Protein AF-A0A653IIZ6-F1 (afdb_monomer)

InterPro domains:
  IPR012454 Domain of unknown function DUF1659 [PF07872] (3-70)

Radius of gyration: 15.72 Å; Cα contacts (8 Å, |Δi|>4): 140; chains: 1; bounding box: 34×31×46 Å

Organism: NCBI:txid223958

Nearest PDB structures (foldseek):
  8pw4-assembly2_B  TM=3.774E-01  e=3.074E-01  Salasvirus phi29
  3jbp-assembly1_AU  TM=3.793E-01  e=4.260E+00  Plasmodium falciparum 3D7
  8ipb-assembly1_YA  TM=3.793E-01  e=7.208E+00  Triticum aestivum
  4v8p-assembly2_DX  TM=3.543E-01  e=3.372E+00  Tetrahymena thermophila

Solvent-accessible surface area (backbone atoms only — not comparable to full-atom values): 4470 Å² total; per-residue (Å²): 132,76,60,74,52,62,73,50,21,24,44,34,34,34,28,33,35,73,91,44,59,44,100,87,68,46,73,34,78,45,78,48,80,44,74,78,45,68,80,82,65,54,71,68,59,53,48,51,52,30,50,57,55,29,73,72,44,85,40,50,62,73,52,59,47,83,45,76,46,75,43,73,43,81,122

pLDDT: mean 81.05, std 13.44, range [42.06, 93.75]

Secondary structure (DSSP, 8-state):
------EEEEEEEEEEEEEEE-TTSPEEEEEEEEEEE-TT--HHHHHHHHHHHHHHSSEEEEEEEEEEEE-----

Sequence (75 aa):
MTQAEEIKTSLVVVFERADKVSPNGDALIARRRFNGLRPDLAPEAVAAIGQAIGAMITGTYTHSEISRDYALLNA

Mean predicted aligned error: 7.4 Å

Structure (mmCIF, N/CA/C/O backbone):
data_AF-A0A653IIZ6-F1
#
_entry.id   AF-A0A653IIZ6-F1
#
loop_
_atom_site.group_PDB
_atom_site.id
_atom_site.type_symbol
_atom_site.label_atom_id
_atom_site.label_alt_id
_atom_site.label_comp_id
_atom_site.label_asym_id
_atom_site.label_entity_id
_atom_site.label_seq_id
_atom_site.pdbx_PDB_ins_code
_atom_site.Cartn_x
_atom_site.Cartn_y
_atom_site.Cartn_z
_atom_site.occupancy
_atom_site.B_iso_or_equiv
_atom_site.auth_seq_id
_atom_site.auth_comp_id
_atom_site.auth_asym_id
_atom_site.auth_atom_id
_atom_site.pdbx_PDB_model_num
ATOM 1 N N . MET A 1 1 ? -9.126 18.459 31.193 1.00 42.06 1 MET A N 1
ATOM 2 C CA . MET A 1 1 ? -8.784 17.309 30.331 1.00 42.06 1 MET A CA 1
ATOM 3 C C . MET A 1 1 ? -9.127 17.725 28.915 1.00 42.06 1 MET A C 1
ATOM 5 O O . MET A 1 1 ? -10.298 17.954 28.654 1.00 42.06 1 MET A O 1
ATOM 9 N N . THR A 1 2 ? -8.139 17.949 28.056 1.00 50.12 2 THR A N 1
ATOM 10 C CA . THR A 1 2 ? -8.377 18.248 26.639 1.00 50.12 2 THR A CA 1
ATOM 11 C C . THR A 1 2 ? -8.841 16.959 25.957 1.00 50.12 2 THR A C 1
ATOM 13 O O . THR A 1 2 ? -8.137 15.950 26.002 1.00 50.12 2 THR A O 1
ATOM 16 N N . GLN A 1 3 ? -10.067 16.946 25.423 1.00 51.09 3 GLN A N 1
ATOM 17 C CA . GLN A 1 3 ? -10.577 15.817 24.643 1.00 51.09 3 GLN A CA 1
ATOM 18 C C . GLN A 1 3 ? -9.841 15.806 23.299 1.00 51.09 3 GLN A C 1
ATOM 20 O O . GLN A 1 3 ? -9.995 16.716 22.495 1.00 51.09 3 GLN A O 1
ATOM 25 N N . ALA A 1 4 ? -8.992 14.801 23.074 1.00 54.66 4 ALA A N 1
ATOM 26 C CA . ALA A 1 4 ? -8.474 14.519 21.741 1.00 54.66 4 ALA A CA 1
ATOM 27 C C . ALA A 1 4 ? -9.633 13.952 20.922 1.00 54.66 4 ALA A C 1
ATOM 29 O O . ALA A 1 4 ? -10.133 12.865 21.208 1.00 54.66 4 ALA A O 1
ATOM 30 N N . GLU A 1 5 ? -10.100 14.721 19.955 1.00 62.06 5 GLU A N 1
ATOM 31 C CA . GLU A 1 5 ? -11.358 14.469 19.283 1.00 62.06 5 GLU A CA 1
ATOM 32 C C . GLU A 1 5 ? -11.040 14.484 17.769 1.00 62.06 5 GLU A C 1
ATOM 34 O O . GLU A 1 5 ? -10.467 15.423 17.224 1.00 62.06 5 GLU A O 1
ATOM 39 N N . GLU A 1 6 ? -11.304 13.337 17.135 1.00 58.56 6 GLU A N 1
ATOM 40 C CA . GLU A 1 6 ? -10.967 12.918 15.761 1.00 58.56 6 GLU A CA 1
ATOM 41 C C . GLU A 1 6 ? -9.591 12.233 15.527 1.00 58.56 6 GLU A C 1
ATOM 43 O O . GLU A 1 6 ? -8.565 12.851 15.235 1.00 58.56 6 GLU A O 1
ATOM 48 N N . ILE A 1 7 ? -9.602 10.888 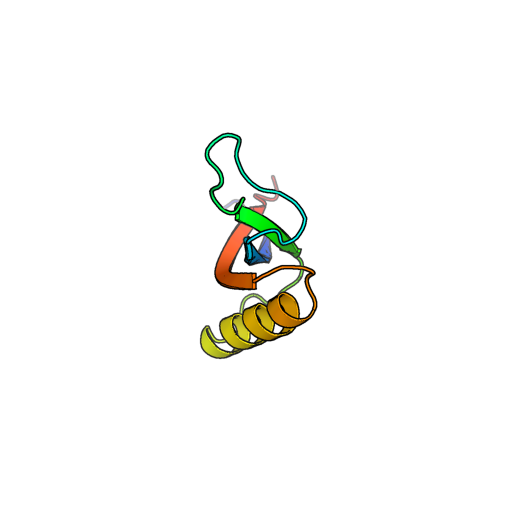15.558 1.00 62.22 7 ILE A N 1
ATOM 49 C CA . ILE A 1 7 ? -8.536 10.034 15.002 1.00 62.22 7 ILE A CA 1
ATOM 50 C C . ILE A 1 7 ? -8.847 9.788 13.521 1.00 62.22 7 ILE A C 1
ATOM 52 O O . ILE A 1 7 ? -9.714 8.974 13.190 1.00 62.22 7 ILE A O 1
ATOM 56 N N . LYS A 1 8 ? -8.116 10.442 12.611 1.00 70.88 8 LYS A N 1
ATOM 57 C CA . LYS A 1 8 ? -8.197 10.126 11.174 1.00 70.88 8 LYS A CA 1
ATOM 58 C C . LYS A 1 8 ? -7.237 8.991 10.862 1.00 70.88 8 LYS A C 1
ATOM 60 O O . LYS A 1 8 ? -6.026 9.188 10.760 1.00 70.88 8 LYS A O 1
ATOM 65 N N . THR A 1 9 ? -7.780 7.787 10.688 1.00 78.19 9 THR A N 1
ATOM 66 C CA . THR A 1 9 ? -6.987 6.653 10.199 1.00 78.19 9 THR A CA 1
ATOM 67 C C . THR A 1 9 ? -6.826 6.769 8.690 1.00 78.19 9 THR A C 1
ATOM 69 O O . THR A 1 9 ? -7.788 6.980 7.946 1.00 78.19 9 THR A O 1
ATOM 72 N N . SER A 1 10 ? -5.581 6.671 8.239 1.00 85.69 10 SER A N 1
ATOM 73 C CA . SER A 1 10 ? -5.207 6.744 6.834 1.00 85.69 10 SER A CA 1
ATOM 74 C C . SER A 1 10 ? -4.429 5.504 6.428 1.00 85.69 10 SER A C 1
ATOM 76 O O . SER A 1 10 ? -3.572 5.026 7.171 1.00 85.69 10 SER A O 1
ATOM 78 N N . LEU A 1 11 ? -4.700 5.024 5.223 1.00 89.19 11 LEU A N 1
ATOM 79 C CA . LEU A 1 11 ? -3.911 4.003 4.556 1.00 89.19 11 LEU A CA 1
ATOM 80 C C . LEU A 1 11 ? -2.874 4.673 3.672 1.00 89.19 11 LEU A C 1
ATOM 82 O O . LEU A 1 11 ? -3.219 5.501 2.830 1.00 89.19 11 LEU A O 1
ATOM 86 N N . VAL A 1 12 ? -1.614 4.303 3.825 1.00 91.44 12 VAL A N 1
ATOM 87 C CA . VAL A 1 12 ? -0.557 4.707 2.901 1.00 91.44 12 VAL A CA 1
ATOM 88 C C . VAL A 1 12 ? -0.188 3.497 2.064 1.00 91.44 12 VAL A C 1
ATOM 90 O O . VAL A 1 12 ? 0.200 2.468 2.602 1.00 91.44 12 VAL A O 1
ATOM 93 N N . VAL A 1 13 ? -0.316 3.615 0.747 1.00 92.12 13 VAL A N 1
ATOM 94 C CA . VAL A 1 13 ? 0.119 2.592 -0.207 1.00 92.12 13 VAL A CA 1
ATOM 95 C C . VAL A 1 13 ? 1.462 3.010 -0.787 1.00 92.12 13 VAL A C 1
ATOM 97 O O . VAL A 1 13 ? 1.601 4.133 -1.282 1.00 92.12 13 VAL A O 1
ATOM 100 N N . VAL A 1 14 ? 2.437 2.110 -0.712 1.00 92.50 14 VAL A N 1
ATOM 101 C CA . VAL A 1 14 ? 3.790 2.281 -1.243 1.00 92.50 14 VAL A CA 1
ATOM 102 C C . VAL A 1 14 ? 3.941 1.409 -2.482 1.00 92.50 14 VAL A C 1
ATOM 104 O O . VAL A 1 14 ? 3.595 0.225 -2.458 1.00 92.50 14 VAL A O 1
ATOM 107 N N . PHE A 1 15 ? 4.410 2.005 -3.574 1.00 93.06 15 PHE A N 1
ATOM 108 C CA . PHE A 1 15 ? 4.528 1.332 -4.864 1.00 93.06 15 PHE A CA 1
ATOM 109 C C . PHE A 1 15 ? 5.704 1.873 -5.679 1.00 93.06 15 PHE A C 1
ATOM 111 O O . PHE A 1 15 ? 6.076 3.043 -5.566 1.00 93.06 15 PHE A O 1
ATOM 118 N N . GLU A 1 16 ? 6.256 1.028 -6.536 1.00 93.75 16 GLU A N 1
ATOM 119 C CA . GLU A 1 16 ? 7.233 1.397 -7.554 1.00 93.75 16 GLU A CA 1
ATOM 120 C C . GLU A 1 16 ? 6.536 2.038 -8.749 1.00 93.75 16 GLU A C 1
ATOM 122 O O . GLU A 1 16 ? 5.541 1.529 -9.266 1.00 93.75 16 GLU A O 1
ATOM 127 N N . ARG A 1 17 ? 7.070 3.160 -9.219 1.00 91.56 17 ARG A N 1
ATOM 128 C CA . ARG A 1 17 ? 6.569 3.854 -10.400 1.00 91.56 17 ARG A CA 1
ATOM 129 C C . ARG A 1 17 ? 7.004 3.134 -11.670 1.00 91.56 17 ARG A C 1
ATOM 131 O O . ARG A 1 17 ? 8.193 3.003 -11.924 1.00 91.56 17 ARG A O 1
ATOM 138 N N . ALA A 1 18 ? 6.043 2.779 -12.519 1.00 87.62 18 ALA A N 1
ATOM 139 C CA . ALA A 1 18 ? 6.342 2.233 -13.845 1.00 87.62 18 ALA A CA 1
ATOM 140 C C . ALA A 1 18 ? 6.843 3.304 -14.834 1.00 87.62 18 ALA A C 1
ATOM 142 O O . ALA A 1 18 ? 7.498 2.984 -15.820 1.00 87.62 18 ALA A O 1
ATOM 143 N N . ASP A 1 19 ? 6.524 4.578 -14.588 1.00 88.69 19 ASP A N 1
ATOM 144 C CA . ASP A 1 19 ? 6.807 5.686 -15.504 1.00 88.69 19 ASP A CA 1
ATOM 145 C C . ASP A 1 19 ? 8.122 6.419 -15.205 1.00 88.69 19 ASP A C 1
ATOM 147 O O . ASP A 1 19 ? 8.500 7.322 -15.953 1.00 88.69 19 ASP A O 1
ATOM 151 N N . LYS A 1 20 ? 8.805 6.085 -14.100 1.00 88.88 20 LYS A N 1
ATOM 152 C CA . LYS A 1 20 ? 10.015 6.792 -13.671 1.00 88.88 20 LYS A CA 1
ATOM 153 C C . LYS A 1 20 ? 11.053 5.877 -13.041 1.00 88.88 20 LYS A C 1
ATOM 155 O O . LYS A 1 20 ? 10.739 5.058 -12.185 1.00 88.88 20 LYS A O 1
ATOM 160 N N . VAL A 1 21 ? 12.305 6.157 -13.380 1.00 91.00 21 VAL A N 1
ATOM 161 C CA . VAL A 1 21 ? 13.501 5.566 -12.778 1.00 91.00 21 VAL A CA 1
ATOM 162 C C . VAL A 1 21 ? 14.421 6.665 -12.248 1.00 91.00 21 VAL A C 1
ATOM 164 O O . VAL A 1 21 ? 14.335 7.822 -12.671 1.00 91.00 21 VAL A O 1
ATOM 167 N N . SER A 1 22 ? 15.270 6.322 -11.282 1.00 89.31 22 SER A N 1
ATOM 168 C CA . SER A 1 22 ? 16.338 7.196 -10.803 1.00 89.31 22 SER A CA 1
ATOM 169 C C . SER A 1 22 ? 17.385 7.412 -11.911 1.00 89.31 22 SER A C 1
ATOM 171 O O . SER A 1 22 ? 17.443 6.629 -12.863 1.00 89.31 22 SER A O 1
ATOM 173 N N . PRO A 1 23 ? 18.265 8.424 -11.799 1.00 91.56 23 PRO A N 1
ATOM 174 C CA . PRO A 1 23 ? 19.396 8.579 -12.720 1.00 91.56 23 PRO A CA 1
ATOM 175 C C . PRO A 1 23 ? 20.318 7.350 -12.793 1.00 91.56 23 PRO A C 1
ATOM 177 O O . PRO A 1 23 ? 21.001 7.166 -13.795 1.00 91.56 23 PRO A O 1
ATOM 180 N N . ASN A 1 24 ? 20.316 6.506 -11.756 1.00 91.50 24 ASN A N 1
ATOM 181 C CA . ASN A 1 24 ? 21.117 5.284 -11.679 1.00 91.50 24 ASN A CA 1
ATOM 182 C C . ASN A 1 24 ? 20.383 4.050 -12.242 1.00 91.50 24 ASN A C 1
ATOM 184 O O . ASN A 1 24 ? 20.956 2.966 -12.268 1.00 91.50 24 ASN A O 1
ATOM 188 N N . GLY A 1 25 ? 19.134 4.204 -12.700 1.00 87.12 25 GLY A N 1
ATOM 189 C CA . GLY A 1 25 ? 18.317 3.125 -13.263 1.00 87.12 25 GLY A CA 1
ATOM 190 C C . GLY A 1 25 ? 17.429 2.383 -12.259 1.00 87.12 25 GLY A C 1
ATOM 191 O O . GLY A 1 25 ? 16.707 1.475 -12.662 1.00 87.12 25 GLY A O 1
ATOM 192 N N . ASP A 1 26 ? 17.431 2.769 -10.981 1.00 88.06 26 ASP A N 1
ATOM 193 C CA . ASP A 1 26 ? 16.586 2.140 -9.958 1.00 88.06 26 ASP A CA 1
ATOM 194 C C . ASP A 1 26 ? 15.114 2.555 -10.103 1.00 88.06 26 ASP A C 1
ATOM 196 O O . ASP A 1 26 ? 14.811 3.695 -10.472 1.00 88.06 26 ASP A O 1
ATOM 200 N N . ALA A 1 27 ? 14.181 1.669 -9.745 1.00 89.25 27 ALA A N 1
ATOM 201 C CA . ALA A 1 27 ? 12.761 2.011 -9.686 1.00 89.25 27 ALA A CA 1
ATOM 202 C C . ALA A 1 27 ? 12.505 3.112 -8.640 1.00 89.25 27 ALA A C 1
ATOM 204 O O . ALA A 1 27 ? 12.998 3.048 -7.511 1.00 89.25 27 ALA A O 1
ATOM 205 N N . LEU A 1 28 ? 11.716 4.135 -8.991 1.00 92.75 28 LEU A N 1
ATOM 206 C CA . LEU A 1 28 ? 11.337 5.164 -8.020 1.00 92.75 28 LEU A CA 1
ATOM 207 C C . LEU A 1 28 ? 10.157 4.709 -7.163 1.00 92.75 28 LEU A C 1
ATOM 209 O O . LEU A 1 28 ? 9.107 4.346 -7.688 1.00 92.75 28 LEU A O 1
ATOM 213 N N . ILE A 1 29 ? 10.292 4.837 -5.844 1.00 92.81 29 ILE A N 1
ATOM 214 C CA . ILE A 1 29 ? 9.216 4.556 -4.890 1.00 92.81 29 ILE A CA 1
ATOM 215 C C . ILE A 1 29 ? 8.330 5.790 -4.704 1.00 92.81 29 ILE A C 1
ATOM 217 O O . ILE A 1 29 ? 8.809 6.897 -4.449 1.00 92.81 29 ILE A O 1
ATOM 221 N N . ALA A 1 30 ? 7.018 5.594 -4.798 1.00 91.88 30 ALA A N 1
ATOM 222 C CA . ALA A 1 30 ? 6.000 6.589 -4.500 1.00 91.88 30 ALA A CA 1
ATOM 223 C C . ALA A 1 30 ? 5.112 6.132 -3.336 1.00 91.88 30 ALA A C 1
ATOM 225 O O . ALA A 1 30 ? 4.915 4.941 -3.096 1.00 91.88 30 ALA A O 1
ATOM 226 N N . ARG A 1 31 ? 4.560 7.108 -2.609 1.00 92.56 31 ARG A N 1
ATOM 227 C CA . ARG A 1 31 ? 3.637 6.885 -1.490 1.00 92.56 31 ARG A CA 1
ATOM 228 C C . ARG A 1 31 ? 2.344 7.636 -1.766 1.00 92.56 31 ARG A C 1
ATOM 230 O O . ARG A 1 31 ? 2.381 8.827 -2.076 1.00 92.56 31 ARG A O 1
ATOM 237 N N . ARG A 1 32 ? 1.200 6.962 -1.644 1.00 90.25 32 ARG A N 1
ATOM 238 C CA . ARG A 1 32 ? -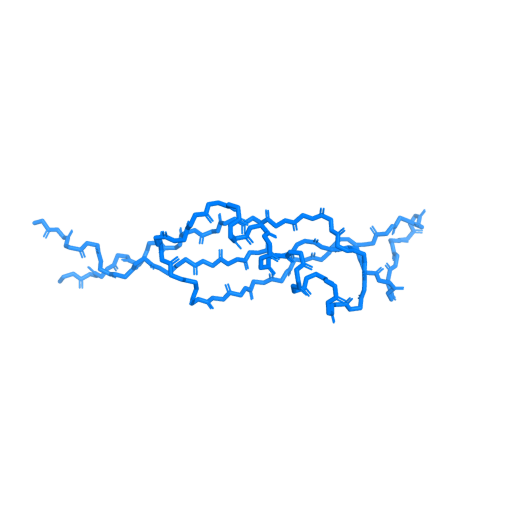0.124 7.577 -1.798 1.00 90.25 32 ARG A CA 1
ATOM 239 C C . ARG A 1 32 ? -0.962 7.350 -0.550 1.00 90.25 32 ARG A C 1
ATOM 241 O O . ARG A 1 32 ? -1.144 6.215 -0.121 1.00 90.25 32 ARG A O 1
ATOM 248 N N . ARG A 1 33 ? -1.465 8.444 0.021 1.00 89.44 33 ARG A N 1
ATOM 249 C CA . ARG A 1 33 ? -2.290 8.444 1.232 1.00 89.44 33 ARG A CA 1
ATOM 250 C C . ARG A 1 33 ? -3.776 8.423 0.871 1.00 89.44 33 ARG A C 1
ATOM 252 O O . ARG A 1 33 ? -4.218 9.207 0.034 1.00 89.44 33 ARG A O 1
ATOM 259 N N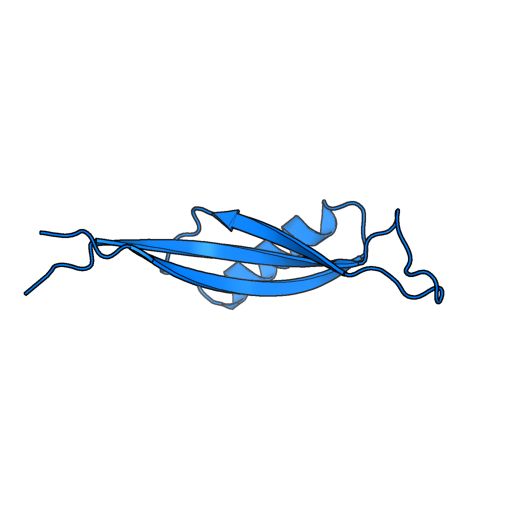 . PHE A 1 34 ? -4.527 7.560 1.540 1.00 86.69 34 PHE A N 1
ATOM 260 C CA . PHE A 1 34 ? -5.978 7.433 1.464 1.00 86.69 34 PHE A CA 1
ATOM 261 C C . PHE A 1 34 ? -6.551 7.640 2.866 1.00 86.69 34 PHE A C 1
ATOM 263 O O . PHE A 1 34 ? -6.284 6.861 3.778 1.00 86.69 34 PHE A O 1
ATOM 270 N N . ASN A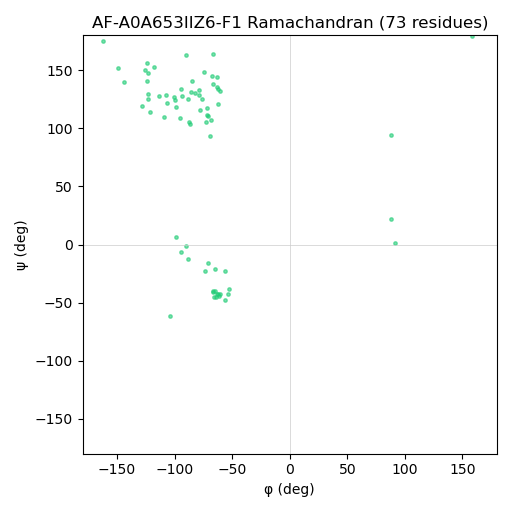 1 35 ? -7.302 8.723 3.046 1.00 85.12 35 ASN A N 1
ATOM 271 C CA . ASN A 1 35 ? -7.897 9.091 4.330 1.00 85.12 35 ASN A CA 1
ATOM 272 C C . ASN A 1 35 ? -9.294 8.473 4.487 1.00 85.12 35 ASN A C 1
ATOM 274 O O . ASN A 1 35 ? -9.923 8.099 3.499 1.00 85.12 35 ASN A O 1
ATOM 278 N N . GLY A 1 36 ? -9.801 8.439 5.721 1.00 77.31 36 GLY A N 1
ATOM 279 C CA . GLY A 1 36 ? -11.180 8.029 6.003 1.00 77.31 36 GLY A CA 1
ATOM 280 C C . GLY A 1 36 ? -11.358 6.526 6.205 1.00 77.31 36 GLY A C 1
ATOM 281 O O . GLY A 1 36 ? -12.467 6.016 6.057 1.00 77.31 36 GLY A O 1
ATOM 282 N N . LEU A 1 37 ? -10.286 5.806 6.554 1.00 82.38 37 LEU A N 1
ATOM 283 C CA . LEU A 1 37 ? -10.440 4.450 7.066 1.00 82.38 37 LEU A CA 1
ATOM 284 C C . LEU A 1 37 ? -11.125 4.487 8.431 1.00 82.38 37 LEU A C 1
ATOM 286 O O . LEU A 1 37 ? -10.860 5.375 9.248 1.00 82.38 37 LEU A O 1
ATOM 290 N N . ARG A 1 38 ? -11.958 3.478 8.703 1.00 80.81 38 ARG A N 1
ATOM 291 C CA . ARG A 1 38 ? -12.483 3.300 10.056 1.00 80.81 38 ARG A CA 1
ATOM 292 C C . ARG A 1 38 ? -11.330 2.927 11.001 1.00 80.81 38 ARG A C 1
ATOM 294 O O . ARG A 1 38 ? -10.467 2.135 10.614 1.00 80.81 38 ARG A O 1
ATOM 301 N N . 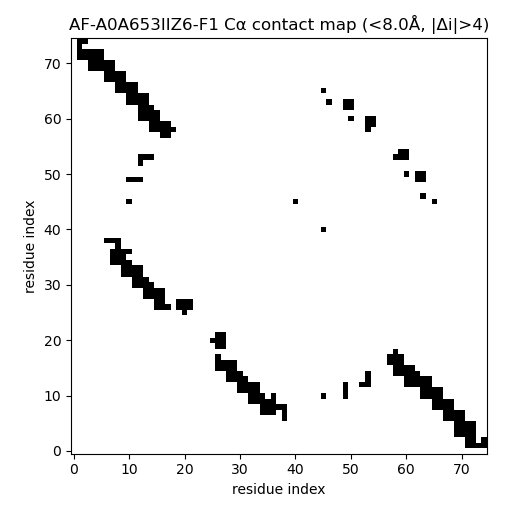PRO A 1 39 ? -11.293 3.492 12.217 1.00 75.62 39 PRO A N 1
ATOM 302 C CA . PRO A 1 39 ? -10.189 3.286 13.155 1.00 75.62 39 PRO A CA 1
ATOM 303 C C . PRO A 1 39 ? -10.143 1.876 13.766 1.00 75.62 39 PRO A C 1
ATOM 305 O O . PRO A 1 39 ? -9.118 1.493 14.327 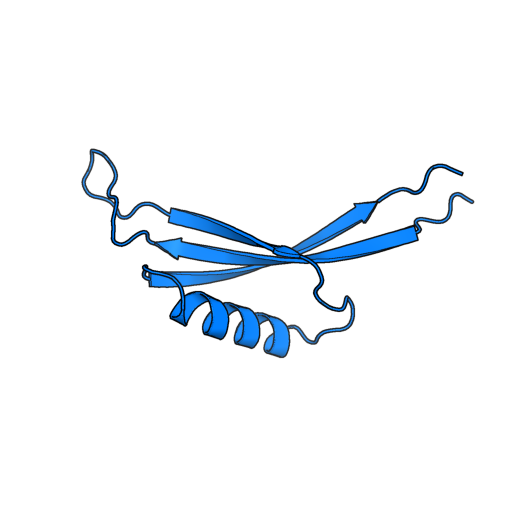1.00 75.62 39 PRO A O 1
ATOM 308 N N . ASP A 1 40 ? -11.232 1.118 13.654 1.00 81.88 40 ASP A N 1
ATOM 309 C CA . ASP A 1 40 ? -11.447 -0.214 14.225 1.00 81.88 40 ASP A CA 1
ATOM 310 C C . ASP A 1 40 ? -11.220 -1.364 13.225 1.00 81.88 40 ASP A C 1
ATOM 312 O O . ASP A 1 40 ? -11.481 -2.522 13.546 1.00 81.88 40 ASP A O 1
ATOM 316 N N . LEU A 1 41 ? -10.728 -1.075 12.014 1.00 82.56 41 LEU A N 1
ATOM 317 C CA . LEU A 1 41 ? -10.429 -2.115 11.030 1.00 82.56 41 LEU A CA 1
ATOM 318 C C . LEU A 1 41 ? -9.322 -3.056 11.518 1.00 82.56 41 LEU A C 1
ATOM 320 O O . LEU A 1 41 ? -8.270 -2.619 11.990 1.00 82.56 41 LEU A O 1
ATOM 324 N N . ALA A 1 42 ? -9.545 -4.355 11.318 1.00 86.50 42 ALA A N 1
ATOM 325 C CA . ALA A 1 42 ? -8.540 -5.380 11.564 1.00 86.50 42 ALA A CA 1
ATOM 326 C C . ALA A 1 42 ? -7.319 -5.193 10.633 1.00 86.50 42 ALA A C 1
ATOM 328 O O . ALA A 1 42 ? -7.504 -4.824 9.465 1.00 86.50 42 ALA A O 1
ATOM 329 N N . PRO A 1 43 ? -6.083 -5.465 11.096 1.00 82.19 43 PRO A N 1
ATOM 330 C CA . PRO A 1 43 ? -4.868 -5.306 10.290 1.00 82.19 43 PRO A CA 1
ATOM 331 C C . PRO A 1 43 ? -4.919 -6.025 8.935 1.00 82.19 43 PRO A C 1
ATOM 333 O O . PRO A 1 43 ? -4.475 -5.477 7.926 1.00 82.19 43 PRO A O 1
ATOM 336 N N . GLU A 1 44 ? -5.515 -7.216 8.888 1.00 86.44 44 GLU A N 1
ATOM 337 C CA . GLU A 1 44 ? -5.652 -8.037 7.682 1.00 86.44 44 GLU A CA 1
ATOM 338 C C . GLU A 1 44 ? -6.571 -7.373 6.654 1.00 86.44 44 GLU A C 1
ATOM 340 O O . GLU A 1 44 ? -6.276 -7.365 5.459 1.00 86.44 44 GLU A O 1
ATOM 345 N N . ALA A 1 45 ? -7.663 -6.756 7.118 1.00 87.81 45 ALA A N 1
ATOM 346 C CA . ALA A 1 45 ? -8.566 -6.002 6.257 1.00 87.81 45 ALA A CA 1
ATOM 347 C C . ALA A 1 45 ? -7.857 -4.778 5.666 1.00 87.81 45 ALA A C 1
ATOM 349 O O . ALA A 1 45 ? -8.012 -4.482 4.483 1.00 87.81 45 ALA A O 1
ATOM 350 N N . VAL A 1 46 ? -7.034 -4.091 6.461 1.00 84.19 46 VAL A N 1
ATOM 351 C CA . VAL A 1 46 ? -6.275 -2.932 5.981 1.00 84.19 46 VAL A CA 1
ATOM 352 C C . VAL A 1 46 ? -5.217 -3.335 4.951 1.00 84.19 46 VAL A C 1
ATOM 354 O O . VAL A 1 46 ? -5.091 -2.668 3.924 1.00 84.19 46 VAL A O 1
ATOM 357 N N . ALA A 1 47 ? -4.516 -4.450 5.170 1.00 85.00 47 ALA A N 1
ATOM 358 C CA . ALA A 1 47 ? -3.571 -4.999 4.199 1.00 85.00 47 ALA A CA 1
ATOM 359 C C . ALA A 1 47 ? -4.265 -5.397 2.884 1.00 85.00 47 ALA A C 1
ATOM 361 O O . ALA A 1 47 ? -3.771 -5.065 1.806 1.00 85.00 47 ALA A O 1
ATOM 362 N N . ALA A 1 48 ? -5.436 -6.038 2.960 1.00 89.88 48 ALA A N 1
ATOM 363 C CA . ALA A 1 48 ? -6.225 -6.405 1.784 1.00 89.88 48 ALA A CA 1
ATOM 364 C C . ALA A 1 48 ? -6.697 -5.172 0.992 1.00 89.88 48 ALA A C 1
ATOM 366 O O . ALA A 1 48 ? -6.582 -5.144 -0.234 1.00 89.88 48 ALA A O 1
ATOM 367 N N . ILE A 1 49 ? -7.161 -4.118 1.678 1.00 89.38 49 ILE A N 1
A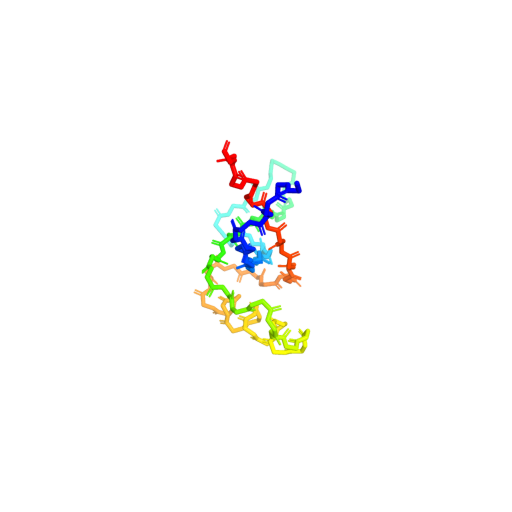TOM 368 C CA . ILE A 1 49 ? -7.499 -2.834 1.042 1.00 89.38 49 ILE A CA 1
ATOM 369 C C . ILE A 1 49 ? -6.251 -2.228 0.382 1.00 89.38 49 ILE A C 1
ATOM 371 O O . ILE A 1 49 ? -6.322 -1.772 -0.758 1.00 89.38 49 ILE A O 1
ATOM 375 N N . GLY A 1 50 ? -5.103 -2.255 1.067 1.00 88.25 50 GLY A N 1
ATOM 376 C CA . GLY A 1 50 ? -3.819 -1.783 0.543 1.00 88.25 50 GLY A CA 1
ATOM 377 C C . GLY A 1 50 ? -3.416 -2.473 -0.754 1.00 88.25 50 GLY A C 1
ATOM 378 O O . GLY A 1 50 ? -3.097 -1.794 -1.728 1.00 88.25 50 GLY A O 1
ATOM 379 N N . GLN A 1 51 ? -3.505 -3.802 -0.794 1.00 88.19 51 GLN A N 1
ATOM 380 C CA . GLN A 1 51 ? -3.229 -4.597 -1.991 1.00 88.19 51 GLN A CA 1
ATOM 381 C C . GLN A 1 51 ? -4.218 -4.310 -3.124 1.00 88.19 51 GLN A C 1
ATOM 383 O O . GLN A 1 51 ? -3.795 -4.103 -4.260 1.00 88.19 51 GLN A O 1
ATOM 388 N N . ALA A 1 52 ? -5.520 -4.251 -2.826 1.00 90.12 52 ALA A N 1
ATOM 389 C CA . ALA A 1 52 ? -6.548 -3.964 -3.825 1.00 90.12 52 ALA A CA 1
ATOM 390 C C . ALA A 1 52 ? -6.348 -2.581 -4.463 1.00 90.12 52 ALA A C 1
ATOM 392 O O . ALA A 1 52 ? -6.437 -2.433 -5.680 1.00 90.12 52 ALA A O 1
ATOM 393 N N . ILE A 1 53 ? -6.018 -1.571 -3.653 1.00 88.12 53 ILE A N 1
ATOM 394 C CA . ILE A 1 53 ? -5.663 -0.238 -4.143 1.00 88.12 53 ILE A CA 1
ATOM 395 C C . ILE A 1 53 ? -4.363 -0.282 -4.945 1.00 88.12 53 ILE A C 1
ATOM 397 O O . ILE A 1 53 ? -4.303 0.304 -6.023 1.00 88.12 53 ILE A O 1
ATOM 401 N N . GLY A 1 54 ? -3.343 -0.980 -4.445 1.00 86.25 54 GLY A N 1
ATOM 402 C CA . GLY A 1 54 ? -2.067 -1.166 -5.130 1.00 86.25 54 GLY A CA 1
ATOM 403 C C . GLY A 1 54 ? -2.229 -1.728 -6.541 1.00 86.25 54 GLY A C 1
ATOM 404 O O . GLY A 1 54 ? -1.624 -1.205 -7.469 1.00 86.25 54 GLY A O 1
ATOM 405 N N . ALA A 1 55 ? -3.113 -2.713 -6.719 1.00 85.69 55 ALA A N 1
ATOM 406 C CA . ALA A 1 55 ? -3.409 -3.321 -8.016 1.00 85.69 55 ALA A CA 1
ATOM 407 C C . ALA A 1 55 ? -4.071 -2.360 -9.025 1.00 85.69 55 ALA A C 1
ATOM 409 O O . ALA A 1 55 ? -4.018 -2.603 -10.227 1.00 85.69 55 ALA A O 1
ATOM 410 N N . MET A 1 56 ? -4.691 -1.271 -8.558 1.00 87.38 56 MET A N 1
ATOM 411 C CA . MET A 1 56 ? -5.283 -0.242 -9.424 1.00 87.38 56 MET A CA 1
ATOM 412 C C . MET A 1 56 ? -4.291 0.858 -9.823 1.00 87.38 56 MET A C 1
ATOM 414 O O . MET A 1 56 ? -4.600 1.685 -10.682 1.00 87.38 56 MET A O 1
ATOM 418 N N . ILE A 1 57 ? -3.126 0.933 -9.177 1.00 86.31 57 ILE A N 1
ATOM 419 C CA . ILE A 1 57 ? -2.132 1.972 -9.441 1.00 86.31 57 ILE A CA 1
ATOM 420 C C . ILE A 1 57 ? -1.251 1.545 -10.619 1.00 86.31 57 ILE A C 1
ATOM 422 O O . ILE A 1 57 ? -0.850 0.392 -10.733 1.00 86.31 57 ILE A O 1
ATOM 426 N N . THR A 1 58 ? -0.901 2.494 -11.489 1.00 81.69 58 THR A N 1
ATOM 427 C CA . THR A 1 58 ? 0.126 2.287 -12.517 1.00 81.69 58 THR A CA 1
ATOM 428 C C . THR A 1 58 ? 1.503 2.180 -11.850 1.00 81.69 58 THR A C 1
ATOM 430 O O . THR A 1 58 ? 2.148 3.189 -11.565 1.00 81.69 58 THR A O 1
ATOM 433 N N . GLY A 1 59 ? 1.925 0.953 -11.553 1.00 85.06 59 GLY A N 1
ATOM 434 C CA . GLY A 1 59 ? 3.146 0.658 -10.808 1.00 85.06 59 GLY A CA 1
ATOM 435 C C . GLY A 1 59 ? 3.115 -0.725 -10.159 1.00 85.06 59 GLY A C 1
ATOM 436 O O . GLY A 1 59 ? 2.118 -1.437 -10.264 1.00 85.06 59 GLY A O 1
ATOM 437 N N . THR A 1 60 ? 4.192 -1.096 -9.470 1.00 88.75 60 THR A N 1
ATOM 438 C CA . THR A 1 60 ? 4.259 -2.354 -8.708 1.00 88.75 60 THR A CA 1
ATOM 439 C C . THR A 1 60 ? 3.982 -2.066 -7.242 1.00 88.75 60 THR A C 1
ATOM 441 O O . THR A 1 60 ? 4.722 -1.320 -6.604 1.00 88.75 60 THR A O 1
ATOM 444 N N . TYR A 1 61 ? 2.920 -2.647 -6.687 1.00 89.56 61 TYR A N 1
ATOM 445 C CA . TYR A 1 61 ? 2.647 -2.555 -5.253 1.00 89.56 61 TYR A CA 1
ATOM 446 C C . TYR A 1 61 ? 3.791 -3.170 -4.437 1.00 89.56 61 TYR A C 1
ATOM 448 O O . TYR A 1 61 ? 4.195 -4.302 -4.695 1.00 89.56 61 TYR A O 1
ATOM 456 N N . THR A 1 62 ? 4.261 -2.446 -3.421 1.00 89.50 62 THR A N 1
ATOM 457 C CA . THR A 1 62 ? 5.306 -2.922 -2.508 1.00 89.50 62 THR A CA 1
ATOM 458 C C . THR A 1 62 ? 4.699 -3.324 -1.166 1.00 89.50 62 THR A C 1
ATOM 460 O O . THR A 1 62 ? 4.775 -4.484 -0.770 1.00 89.50 62 THR A O 1
ATOM 463 N N . HIS A 1 63 ? 4.078 -2.376 -0.457 1.00 89.56 63 HIS A N 1
ATOM 464 C CA . HIS A 1 63 ? 3.425 -2.625 0.829 1.00 89.56 63 HIS A CA 1
ATOM 465 C C . HIS A 1 63 ? 2.442 -1.502 1.202 1.00 89.56 63 HIS A C 1
ATOM 467 O O . HIS A 1 63 ? 2.349 -0.469 0.534 1.00 89.56 63 HIS A O 1
ATOM 473 N N . SER A 1 64 ? 1.725 -1.690 2.310 1.00 89.38 64 SER A N 1
ATOM 474 C CA . SER A 1 64 ? 0.822 -0.701 2.894 1.00 89.38 64 SER A CA 1
ATOM 475 C C . SER A 1 64 ? 1.195 -0.385 4.339 1.00 89.38 64 SER A C 1
ATOM 477 O O . SER A 1 64 ? 1.640 -1.266 5.069 1.00 89.38 64 SER A O 1
ATOM 479 N N . GLU A 1 65 ? 0.969 0.851 4.767 1.00 88.94 65 GLU A N 1
ATOM 480 C CA . GLU A 1 65 ? 1.176 1.313 6.140 1.00 88.94 65 GLU A CA 1
ATOM 481 C C . GLU A 1 65 ? -0.103 1.953 6.688 1.00 88.94 65 GLU A C 1
ATOM 483 O O . GLU A 1 65 ? -0.877 2.566 5.946 1.00 88.94 65 GLU A O 1
ATOM 488 N N . ILE A 1 66 ? -0.303 1.858 8.002 1.00 84.00 66 ILE A N 1
ATOM 489 C CA . ILE A 1 66 ? -1.378 2.562 8.705 1.00 84.00 66 ILE A CA 1
ATOM 490 C C . ILE A 1 66 ? -0.791 3.803 9.363 1.00 84.00 66 ILE A C 1
ATOM 492 O O . ILE A 1 66 ? 0.127 3.708 10.174 1.00 84.00 66 ILE A O 1
ATOM 496 N N . SER A 1 67 ? -1.361 4.964 9.054 1.00 81.56 67 SER A N 1
ATOM 497 C CA . SER A 1 67 ? -1.040 6.227 9.714 1.00 81.56 67 SER A CA 1
ATOM 498 C C . SER A 1 67 ? -2.256 6.709 10.503 1.00 81.56 67 SER A C 1
ATOM 500 O O . SER A 1 67 ? -3.367 6.771 9.971 1.00 81.56 67 SER A O 1
ATOM 502 N N . ARG A 1 68 ? -2.059 7.010 11.790 1.00 73.12 68 ARG A N 1
ATOM 503 C CA . ARG A 1 68 ? -3.083 7.582 12.673 1.00 73.12 68 ARG A CA 1
ATOM 504 C C . ARG A 1 68 ? -2.701 9.023 12.970 1.00 73.12 68 ARG A C 1
ATOM 506 O O . ARG A 1 68 ? -1.735 9.256 13.692 1.00 73.12 68 ARG A O 1
ATOM 513 N N . ASP A 1 69 ? -3.461 9.962 12.420 1.00 68.12 69 ASP A N 1
ATOM 514 C CA . ASP A 1 69 ? -3.318 11.370 12.773 1.00 68.12 69 ASP A CA 1
ATOM 515 C C . ASP A 1 69 ? -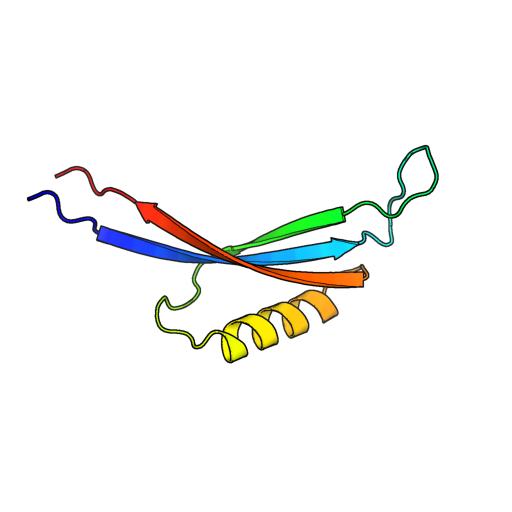4.220 11.655 13.975 1.00 68.12 69 ASP A C 1
ATOM 517 O O . ASP A 1 69 ? -5.425 11.389 13.932 1.00 68.12 69 ASP A O 1
ATOM 521 N N . TYR A 1 70 ? -3.634 12.195 15.042 1.00 61.69 70 TYR A N 1
ATOM 522 C CA . TYR A 1 70 ? -4.376 12.729 16.178 1.00 61.69 70 TYR A CA 1
ATOM 523 C C . TYR A 1 70 ? -4.535 14.229 15.960 1.00 61.69 70 TYR A C 1
ATOM 525 O O . TYR A 1 70 ? -3.560 14.976 16.056 1.00 61.69 70 TYR A O 1
ATOM 533 N N . ALA A 1 71 ? -5.750 14.679 15.654 1.00 56.62 71 ALA A N 1
ATOM 534 C CA . ALA A 1 71 ? -6.062 16.090 15.793 1.00 56.62 71 ALA A CA 1
ATOM 535 C C . ALA A 1 71 ? -6.303 16.358 17.284 1.00 56.62 71 ALA A C 1
ATOM 537 O O . ALA A 1 71 ? -7.217 15.804 17.893 1.00 56.62 71 ALA A O 1
ATOM 538 N N . LEU A 1 72 ? -5.457 17.181 17.905 1.00 55.03 72 LEU A N 1
ATOM 539 C CA . LEU A 1 72 ? -5.826 17.791 19.176 1.00 55.03 72 LEU A CA 1
ATOM 540 C C . LEU A 1 72 ? -6.880 18.847 18.848 1.00 55.03 72 LEU A C 1
ATOM 542 O O . LEU A 1 72 ? -6.551 19.890 18.282 1.00 55.03 72 LEU A O 1
ATOM 546 N N . LEU A 1 73 ? -8.144 18.568 19.165 1.00 52.41 73 LEU A N 1
ATOM 547 C CA . LEU A 1 73 ? -9.144 19.621 19.217 1.00 52.41 73 LEU A CA 1
ATOM 548 C C . LEU A 1 73 ? -8.781 20.497 20.421 1.00 52.41 73 LEU A C 1
ATOM 550 O O . LEU A 1 73 ? -8.848 20.074 21.575 1.00 52.41 73 LEU A O 1
ATOM 554 N N . ASN A 1 74 ? -8.267 21.694 20.136 1.00 48.94 74 ASN A N 1
ATOM 555 C CA . ASN A 1 74 ? -8.059 22.697 21.170 1.00 48.94 74 ASN A CA 1
ATOM 556 C C . ASN A 1 74 ? -9.433 23.057 21.750 1.00 48.94 74 ASN A C 1
ATOM 558 O O . ASN A 1 74 ? -10.323 23.466 21.004 1.00 48.94 74 ASN A O 1
ATOM 562 N N . ALA A 1 75 ? -9.566 22.832 23.058 1.00 49.22 75 ALA A N 1
ATOM 563 C CA . ALA A 1 75 ? -10.711 23.196 23.887 1.00 49.22 75 ALA A CA 1
ATOM 564 C C . ALA A 1 75 ? -10.804 24.712 24.098 1.00 49.22 75 ALA A C 1
ATOM 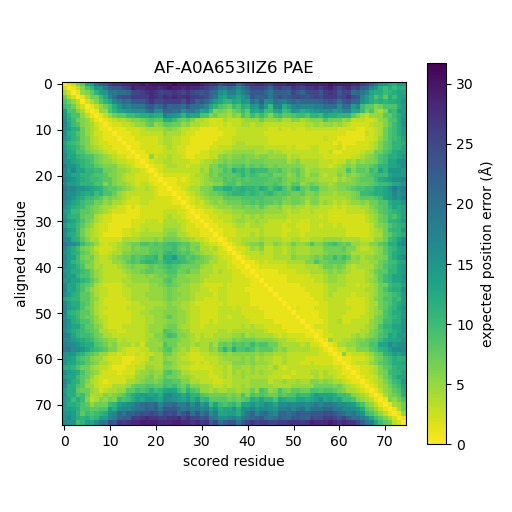566 O O . ALA A 1 75 ? -9.732 25.362 24.142 1.00 49.22 75 ALA A O 1
#

Foldseek 3Di:
DQDQPDWKKKKKWKFFAPVDDDPVRHTDIDIDIDIDDDPPDDPVVSFVVSVVVQVVDRGGTDGMDIDIDTDRPDD